Protein AF-A0A925AZV9-F1 (afdb_monomer_lite)

pLDDT: mean 70.41, std 12.62, range [50.62, 94.81]

Secondary structure (DSSP, 8-state):
-HHHHHHHHHHGGGHHHHHHHHHHHHHHHHHHHHHHHTHHHIIIIIIS--------GGGGGGTS-SSSHHHHHHHHHHH-

Structure (mmCIF, N/CA/C/O backbone):
data_AF-A0A925AZV9-F1
#
_entry.id   AF-A0A925AZV9-F1
#
loop_
_atom_site.group_PDB
_atom_site.id
_atom_site.type_symbol
_atom_site.label_atom_id
_atom_site.label_alt_id
_atom_site.label_comp_id
_atom_site.label_asym_id
_atom_site.label_entity_id
_atom_site.label_seq_id
_atom_site.pdbx_PDB_ins_code
_atom_site.Cartn_x
_atom_site.Cartn_y
_atom_site.Cartn_z
_atom_site.occupancy
_atom_site.B_iso_or_equiv
_atom_site.auth_seq_id
_atom_site.auth_comp_id
_atom_site.auth_asym_id
_atom_site.auth_atom_id
_atom_site.pdbx_PDB_model_num
ATOM 1 N N . MET A 1 1 ? -4.428 15.709 29.948 1.00 58.41 1 MET A N 1
ATOM 2 C CA . MET A 1 1 ? -4.708 14.245 29.925 1.00 58.41 1 MET A CA 1
ATOM 3 C C . MET A 1 1 ? -6.168 13.852 30.216 1.00 58.41 1 MET A C 1
ATOM 5 O O . MET A 1 1 ? -6.562 12.764 29.808 1.00 58.41 1 MET A O 1
ATOM 9 N N . ARG A 1 2 ? -7.000 14.670 30.893 1.00 71.56 2 ARG A N 1
ATOM 10 C CA . ARG A 1 2 ? -8.432 14.347 31.126 1.00 71.56 2 ARG A CA 1
ATOM 11 C C . ARG A 1 2 ? -9.275 14.401 29.842 1.00 71.56 2 ARG A C 1
ATOM 13 O O . ARG A 1 2 ? -10.233 13.642 29.724 1.00 71.56 2 ARG A O 1
ATOM 20 N N . ASP A 1 3 ? -8.869 15.212 28.870 1.00 75.69 3 ASP A N 1
ATOM 21 C CA . ASP A 1 3 ? -9.616 15.423 27.622 1.00 75.69 3 ASP A CA 1
ATOM 22 C C . ASP A 1 3 ? -9.467 14.261 26.636 1.00 75.69 3 ASP A C 1
ATOM 24 O O . ASP A 1 3 ? -10.466 13.788 26.104 1.00 75.69 3 ASP A O 1
ATOM 28 N N . PHE A 1 4 ? -8.269 13.677 26.512 1.00 73.00 4 PHE A N 1
ATOM 29 C CA . PHE A 1 4 ? -8.062 12.418 25.776 1.00 73.00 4 PHE A CA 1
ATOM 30 C C . PHE A 1 4 ? -8.920 11.279 26.332 1.00 73.00 4 PHE A C 1
ATOM 32 O O . PHE A 1 4 ? -9.508 10.502 25.586 1.00 73.00 4 PHE A O 1
ATOM 39 N N . ARG A 1 5 ? -9.046 11.209 27.662 1.00 72.94 5 ARG A N 1
ATOM 40 C CA . ARG A 1 5 ? -9.862 10.194 28.338 1.00 72.94 5 ARG A CA 1
ATOM 41 C C . ARG A 1 5 ? -11.363 10.401 28.084 1.00 72.94 5 ARG A C 1
ATOM 43 O O . ARG A 1 5 ? -12.109 9.428 28.026 1.00 72.94 5 ARG A O 1
ATOM 50 N N . ARG A 1 6 ? -11.805 11.652 27.892 1.00 76.62 6 ARG A N 1
ATOM 51 C CA . ARG A 1 6 ? -13.164 11.982 27.431 1.00 76.62 6 ARG A CA 1
ATOM 52 C C . ARG A 1 6 ? -13.361 11.617 25.960 1.00 76.62 6 ARG A C 1
ATOM 54 O O . ARG A 1 6 ? -14.377 11.008 25.647 1.00 76.62 6 ARG A O 1
ATOM 61 N N . LEU A 1 7 ? -12.384 11.892 25.098 1.00 75.88 7 LEU A N 1
ATOM 62 C CA . LEU A 1 7 ? -12.420 11.510 23.683 1.00 75.88 7 LEU A CA 1
ATOM 63 C C . LEU A 1 7 ? -12.539 9.991 23.505 1.00 75.88 7 LEU A C 1
ATOM 65 O O . LEU A 1 7 ? -13.420 9.523 22.794 1.00 75.88 7 LEU A O 1
ATOM 69 N N . LEU A 1 8 ? -11.733 9.212 24.233 1.00 73.00 8 LEU A N 1
ATOM 70 C CA . LEU A 1 8 ? -11.813 7.746 24.230 1.00 73.00 8 LEU A CA 1
ATOM 71 C C . LEU A 1 8 ? -13.175 7.224 24.709 1.00 73.00 8 LEU A C 1
ATOM 73 O O . LEU A 1 8 ? -13.637 6.184 24.244 1.00 73.00 8 LEU A O 1
ATOM 77 N N . LYS A 1 9 ? -13.849 7.944 25.615 1.00 76.25 9 LYS A N 1
ATOM 78 C CA . LYS A 1 9 ? -15.204 7.593 26.060 1.00 76.25 9 LYS A CA 1
ATOM 79 C C . LYS A 1 9 ? -16.244 7.810 24.955 1.00 76.25 9 LYS A C 1
ATOM 81 O O . LYS A 1 9 ? -17.163 7.004 24.852 1.00 76.25 9 LYS A O 1
ATOM 86 N N . TYR A 1 10 ? -16.081 8.845 24.131 1.00 76.19 10 TYR A N 1
ATOM 87 C CA . TYR A 1 10 ? -16.915 9.074 22.945 1.00 76.19 10 TYR A CA 1
ATOM 88 C C . TYR A 1 10 ? -16.593 8.110 21.805 1.00 76.19 10 TYR A C 1
ATOM 90 O O . TYR A 1 10 ? -17.506 7.715 21.091 1.00 76.19 10 TYR A O 1
ATOM 98 N N . LEU A 1 11 ? -15.331 7.689 21.690 1.00 73.75 11 LEU A N 1
ATOM 99 C CA . LEU A 1 11 ? -14.858 6.696 20.724 1.00 73.75 11 LEU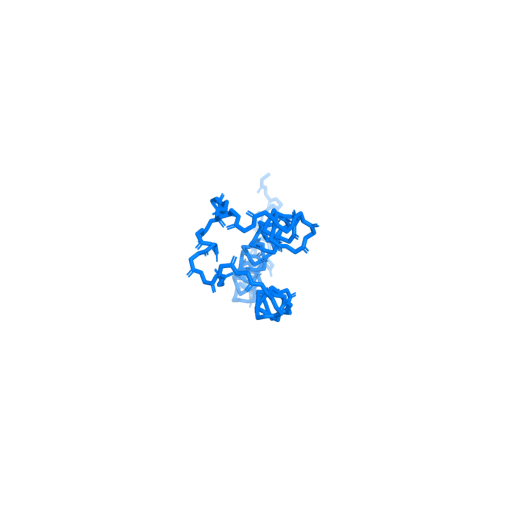 A CA 1
ATOM 100 C C . LEU A 1 11 ? -15.362 5.281 21.039 1.00 73.75 11 LEU A C 1
ATOM 102 O O . LEU A 1 11 ? -15.552 4.475 20.137 1.00 73.75 11 LEU A O 1
ATOM 106 N N . LYS A 1 12 ? -15.622 4.993 22.322 1.00 75.94 12 LYS A N 1
ATOM 107 C CA . LYS A 1 12 ? -16.045 3.688 22.855 1.00 75.94 12 LYS A CA 1
ATOM 108 C C . LYS A 1 12 ? -17.132 2.958 22.034 1.00 75.94 12 LYS A C 1
ATOM 110 O O . LYS A 1 12 ? -16.913 1.789 21.728 1.00 75.94 12 LYS A O 1
ATOM 115 N N . PRO A 1 13 ? -18.265 3.586 21.650 1.00 82.88 13 PRO A N 1
ATOM 116 C CA . PRO A 1 13 ? -19.294 2.938 20.829 1.00 82.88 13 PRO A CA 1
ATOM 117 C C . PRO A 1 13 ? -18.864 2.635 19.384 1.00 82.88 13 PRO A C 1
ATOM 119 O O . PRO A 1 13 ? -19.441 1.754 18.762 1.00 82.88 13 PRO A O 1
ATOM 122 N N . HIS A 1 14 ? -17.854 3.326 18.851 1.00 80.56 14 HIS A N 1
ATOM 123 C CA . HIS A 1 14 ? -17.375 3.172 17.472 1.00 80.56 14 HIS A CA 1
ATOM 124 C C . HIS A 1 14 ? -15.908 2.716 17.389 1.00 80.56 14 HIS A C 1
ATOM 126 O O . HIS A 1 14 ? -15.254 2.892 16.361 1.00 80.56 14 HIS A O 1
ATOM 132 N N . LEU A 1 15 ? -15.392 2.072 18.446 1.00 79.56 15 LEU A N 1
ATOM 133 C CA . LEU A 1 15 ? -14.021 1.546 18.485 1.00 79.56 15 LEU A CA 1
ATOM 134 C C . LEU A 1 15 ? -13.745 0.554 17.356 1.00 79.56 15 LEU A C 1
ATOM 136 O O . LEU A 1 15 ? -12.644 0.553 16.820 1.00 79.56 15 LEU A O 1
ATOM 140 N N . GLY A 1 16 ? -14.740 -0.247 16.962 1.00 84.38 16 GLY A N 1
ATOM 141 C CA . GLY A 1 16 ? -14.607 -1.159 15.825 1.00 84.38 16 GLY A CA 1
ATOM 142 C C . GLY A 1 16 ? -14.266 -0.411 14.536 1.00 84.38 16 GLY A C 1
ATOM 143 O O . GLY A 1 16 ? -13.284 -0.739 13.877 1.00 84.38 16 GLY A O 1
ATOM 144 N N . LEU A 1 17 ? -15.006 0.660 14.230 1.00 86.69 17 LEU A N 1
ATOM 145 C CA . LEU A 1 17 ? -14.750 1.493 13.054 1.00 86.69 17 LEU A CA 1
ATOM 146 C C . LEU A 1 17 ? -13.395 2.206 13.152 1.00 86.69 17 LEU A C 1
ATOM 148 O O . LEU A 1 17 ? -12.681 2.302 12.162 1.00 86.69 17 LEU A O 1
ATOM 152 N N . PHE A 1 18 ? -13.012 2.659 14.348 1.00 85.06 18 PHE A N 1
ATOM 153 C CA . PHE A 1 18 ? -11.712 3.289 14.579 1.00 85.06 18 PHE A CA 1
ATOM 154 C C . PHE A 1 18 ? -10.540 2.327 14.339 1.00 85.06 18 PHE A C 1
ATOM 156 O O . PHE A 1 18 ? -9.552 2.711 13.716 1.00 85.06 18 PHE A O 1
ATOM 163 N N . VAL A 1 19 ? -10.644 1.076 14.798 1.00 89.50 19 VA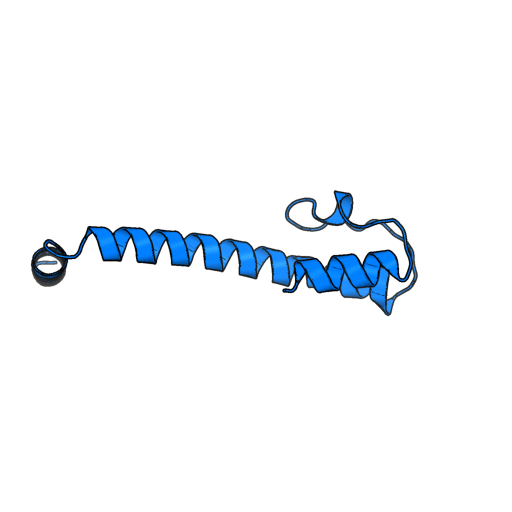L A N 1
ATOM 164 C CA . VAL A 1 19 ? -9.620 0.046 14.562 1.00 89.50 19 VAL A CA 1
ATOM 165 C C . VAL A 1 19 ? -9.551 -0.314 13.081 1.00 89.50 19 VAL A C 1
ATOM 167 O O . VAL A 1 19 ? -8.457 -0.367 12.528 1.00 89.50 19 VAL A O 1
ATOM 170 N N . VAL A 1 20 ? -10.701 -0.487 12.421 1.00 91.75 20 VAL A N 1
ATOM 171 C CA . VAL A 1 20 ? -10.761 -0.749 10.974 1.00 91.75 20 VAL A CA 1
ATOM 172 C C . VAL A 1 20 ? -10.145 0.405 10.183 1.00 91.75 20 VAL A C 1
ATOM 174 O O . VAL A 1 20 ? -9.338 0.165 9.292 1.00 91.75 20 VAL A O 1
ATOM 177 N N . ALA A 1 21 ? -10.454 1.653 10.540 1.00 89.00 21 ALA A N 1
ATOM 178 C CA . ALA A 1 21 ? -9.880 2.830 9.898 1.00 89.00 21 ALA A CA 1
ATOM 179 C C . ALA A 1 21 ? -8.361 2.914 10.102 1.00 89.00 21 ALA A C 1
ATOM 181 O O . ALA A 1 21 ? -7.639 3.172 9.147 1.00 89.00 21 ALA A O 1
ATOM 182 N N . ASN A 1 22 ? -7.857 2.639 11.310 1.00 91.31 22 ASN A N 1
ATOM 183 C CA . ASN A 1 22 ? -6.413 2.606 11.565 1.00 91.31 22 ASN A CA 1
ATOM 184 C C . ASN A 1 22 ? -5.720 1.499 10.764 1.00 91.31 22 ASN A C 1
ATOM 186 O O . ASN A 1 22 ? -4.673 1.743 10.171 1.00 91.31 22 ASN A O 1
ATOM 190 N N . ALA A 1 23 ? -6.311 0.303 10.706 1.00 92.56 23 ALA A N 1
ATOM 191 C CA . ALA A 1 23 ? -5.780 -0.793 9.905 1.00 92.56 23 ALA A CA 1
ATOM 192 C C . ALA A 1 23 ? -5.742 -0.423 8.414 1.00 92.56 23 ALA A C 1
ATOM 194 O O . ALA A 1 23 ? -4.710 -0.593 7.768 1.00 92.56 23 ALA A O 1
ATOM 195 N N . ALA A 1 24 ? -6.822 0.160 7.887 1.00 92.69 24 ALA A N 1
ATOM 196 C CA . ALA A 1 24 ? -6.876 0.651 6.514 1.00 92.69 24 ALA A CA 1
ATOM 197 C C . ALA A 1 24 ? -5.826 1.741 6.250 1.00 92.69 24 ALA A C 1
ATOM 199 O O . ALA A 1 24 ? -5.190 1.731 5.201 1.00 92.69 24 ALA A O 1
ATOM 200 N N . MET A 1 25 ? -5.594 2.640 7.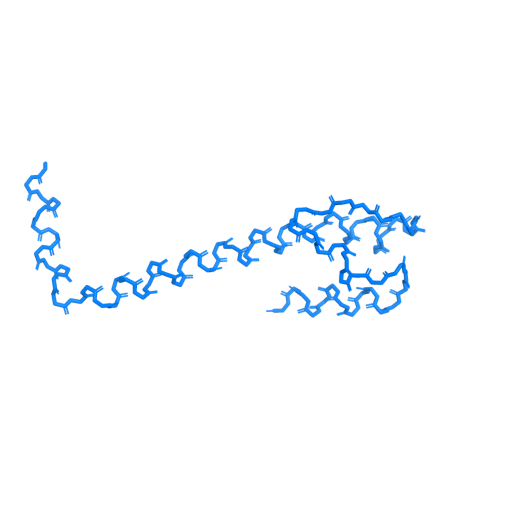211 1.00 94.81 25 MET A N 1
ATOM 201 C CA . MET A 1 25 ? -4.587 3.697 7.102 1.00 94.81 25 MET A CA 1
ATOM 202 C C . MET A 1 25 ? -3.165 3.126 7.034 1.00 94.81 25 MET A C 1
ATOM 204 O O . MET A 1 25 ? -2.368 3.568 6.213 1.00 94.81 25 MET A O 1
ATOM 208 N N . ILE A 1 26 ? -2.856 2.108 7.847 1.00 93.19 26 ILE A N 1
ATOM 209 C CA . ILE A 1 26 ? -1.554 1.421 7.825 1.00 93.19 26 ILE A CA 1
ATOM 210 C C . ILE A 1 26 ? -1.352 0.689 6.496 1.00 93.19 26 ILE A C 1
ATOM 212 O O . ILE A 1 26 ? -0.299 0.818 5.875 1.00 93.19 26 ILE A O 1
ATOM 216 N N . VAL A 1 27 ? -2.361 -0.058 6.041 1.00 92.31 27 VAL A N 1
ATOM 217 C CA . VAL A 1 27 ? -2.305 -0.772 4.758 1.00 92.31 27 VAL A CA 1
ATOM 218 C C . VAL A 1 27 ? -2.138 0.219 3.604 1.00 92.31 27 VAL A C 1
ATOM 220 O O . VAL A 1 27 ? -1.254 0.037 2.774 1.00 92.31 27 VAL A O 1
ATOM 223 N N . GLY A 1 28 ? -2.912 1.306 3.588 1.00 90.75 28 GLY A N 1
ATOM 224 C CA . GLY A 1 28 ? -2.797 2.364 2.584 1.00 90.75 28 GLY A CA 1
ATOM 225 C C . GLY A 1 28 ? -1.402 2.990 2.546 1.00 90.75 28 GLY A C 1
ATOM 226 O O . GLY A 1 28 ? -0.822 3.107 1.470 1.00 90.75 28 GLY A O 1
ATOM 227 N N . ALA A 1 29 ? -0.825 3.297 3.711 1.00 88.75 29 ALA A N 1
ATOM 228 C CA . ALA A 1 29 ? 0.528 3.842 3.808 1.00 88.75 29 ALA A CA 1
ATOM 229 C C . ALA A 1 29 ? 1.603 2.866 3.292 1.00 88.75 29 ALA A C 1
ATOM 231 O O . ALA A 1 29 ? 2.558 3.286 2.635 1.00 88.75 29 ALA A O 1
ATOM 232 N N . LEU A 1 30 ? 1.453 1.560 3.547 1.00 86.56 30 LEU A N 1
ATOM 233 C CA . LEU A 1 30 ? 2.354 0.534 3.009 1.00 86.56 30 LEU A CA 1
ATOM 234 C C . LEU A 1 30 ? 2.260 0.437 1.482 1.00 86.56 30 LEU A C 1
ATOM 236 O O . LEU A 1 30 ? 3.291 0.404 0.811 1.00 86.56 30 LEU A O 1
ATOM 240 N N . LEU A 1 31 ? 1.044 0.438 0.928 1.00 84.56 31 LEU A N 1
ATOM 241 C CA . LEU A 1 31 ? 0.826 0.414 -0.522 1.00 84.56 31 LEU A CA 1
ATOM 242 C C . LEU A 1 31 ? 1.385 1.673 -1.199 1.00 84.56 31 LEU A C 1
ATOM 244 O O . LEU A 1 31 ? 2.008 1.593 -2.254 1.00 84.56 31 LEU A O 1
ATOM 248 N N . GLU A 1 32 ? 1.199 2.844 -0.595 1.00 84.12 32 GLU A N 1
ATOM 249 C CA . GLU A 1 32 ? 1.757 4.101 -1.097 1.00 84.12 32 GLU A CA 1
ATOM 250 C C . GLU A 1 32 ? 3.289 4.111 -1.058 1.00 84.12 32 GLU A C 1
ATOM 252 O O . GLU A 1 32 ? 3.927 4.476 -2.044 1.00 84.12 32 GLU A O 1
ATOM 257 N N . SER A 1 33 ? 3.886 3.609 0.025 1.00 81.31 33 SER A N 1
ATOM 258 C CA . SER A 1 33 ? 5.341 3.448 0.130 1.00 81.31 33 SER A CA 1
ATOM 259 C C . SER A 1 33 ? 5.889 2.496 -0.940 1.00 81.31 33 SER A C 1
ATOM 261 O O . SER A 1 33 ? 6.933 2.769 -1.530 1.00 81.31 33 SER A O 1
ATOM 263 N N . ALA A 1 34 ? 5.174 1.404 -1.234 1.00 78.19 34 ALA A N 1
ATOM 264 C CA . ALA A 1 34 ? 5.532 0.479 -2.308 1.00 78.19 34 ALA A CA 1
ATOM 265 C C . ALA A 1 34 ? 5.438 1.144 -3.693 1.00 78.19 34 ALA A C 1
ATOM 267 O O . ALA A 1 34 ? 6.348 0.986 -4.502 1.00 78.19 34 ALA A O 1
ATOM 268 N N . ARG A 1 35 ? 4.403 1.956 -3.950 1.00 78.25 35 ARG A N 1
ATOM 269 C CA . ARG A 1 35 ? 4.288 2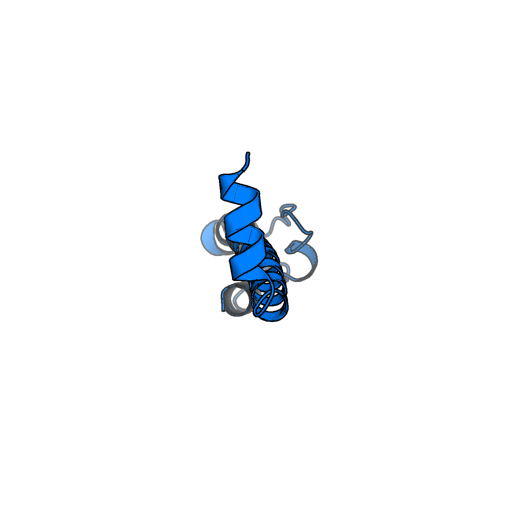.734 -5.198 1.00 78.25 35 ARG A CA 1
ATOM 270 C C . ARG A 1 35 ? 5.414 3.749 -5.363 1.00 78.25 35 ARG A C 1
ATOM 272 O O . ARG A 1 35 ? 5.970 3.859 -6.450 1.00 78.25 35 ARG A O 1
ATOM 279 N N . LEU A 1 36 ? 5.803 4.444 -4.293 1.00 76.12 36 LEU A N 1
ATOM 280 C CA . LEU A 1 36 ? 6.968 5.332 -4.323 1.00 76.12 36 LEU A CA 1
ATOM 281 C C . LEU A 1 36 ? 8.266 4.556 -4.584 1.00 76.12 36 LEU A C 1
ATOM 283 O O . LEU A 1 36 ? 9.119 5.039 -5.319 1.00 76.12 36 LEU A O 1
ATOM 287 N N . ALA A 1 37 ? 8.410 3.338 -4.055 1.00 75.69 37 ALA A N 1
ATOM 288 C CA . ALA A 1 37 ? 9.572 2.489 -4.325 1.00 75.69 37 ALA A CA 1
ATOM 289 C C . ALA A 1 37 ? 9.668 2.030 -5.796 1.00 75.69 37 ALA A C 1
ATOM 291 O O . ALA A 1 37 ? 10.770 1.751 -6.269 1.00 75.69 37 ALA A O 1
ATOM 292 N N . LEU A 1 38 ? 8.551 2.009 -6.536 1.00 70.62 38 LEU A N 1
ATOM 293 C CA . LEU A 1 38 ? 8.527 1.714 -7.976 1.00 70.62 38 LEU A CA 1
ATOM 294 C C . LEU A 1 38 ? 9.051 2.864 -8.845 1.00 70.62 38 LEU A C 1
ATOM 296 O O . LEU A 1 38 ? 9.264 2.670 -10.039 1.00 70.62 38 LEU A O 1
ATOM 300 N N . ILE A 1 39 ? 9.324 4.041 -8.278 1.00 73.44 39 ILE A N 1
ATOM 301 C CA . ILE A 1 39 ? 9.874 5.158 -9.049 1.00 73.44 39 ILE A CA 1
ATOM 302 C C . ILE A 1 39 ? 11.269 4.835 -9.610 1.00 73.44 39 ILE A C 1
ATOM 304 O O . ILE A 1 39 ? 11.564 5.152 -10.757 1.00 73.44 39 ILE A O 1
ATOM 308 N N . VAL A 1 40 ? 12.109 4.141 -8.834 1.00 69.75 40 VAL A N 1
ATOM 309 C CA . VAL A 1 40 ? 13.471 3.753 -9.234 1.00 69.75 40 VAL A CA 1
ATOM 310 C C . VAL A 1 40 ? 13.472 2.811 -10.449 1.00 69.75 40 VAL A C 1
ATOM 312 O O . VAL A 1 40 ? 14.125 3.153 -11.433 1.00 69.75 40 VAL A O 1
ATOM 315 N N . PRO A 1 41 ? 12.737 1.679 -10.463 1.00 65.75 41 PRO A N 1
ATOM 316 C CA . PRO A 1 41 ? 12.704 0.795 -11.627 1.00 65.75 41 PRO A CA 1
ATOM 317 C C . PRO A 1 41 ? 12.014 1.440 -12.836 1.00 65.75 41 PRO A C 1
ATOM 319 O O . PRO A 1 41 ? 12.423 1.173 -13.960 1.00 65.75 41 PRO A O 1
ATOM 322 N N . VAL A 1 42 ? 11.037 2.340 -12.648 1.00 66.19 42 VAL A N 1
ATOM 323 C CA . VAL A 1 42 ? 10.482 3.144 -13.758 1.00 66.19 42 VAL A CA 1
ATOM 324 C C . VAL A 1 42 ? 11.587 3.942 -14.454 1.00 66.19 42 VAL A C 1
ATOM 326 O O . VAL A 1 42 ? 11.666 3.950 -15.683 1.00 66.19 42 VAL A O 1
ATOM 329 N N . PHE A 1 43 ? 12.461 4.596 -13.684 1.00 66.00 43 PHE A N 1
ATOM 330 C CA . PHE A 1 43 ? 13.569 5.364 -14.246 1.00 66.00 43 PHE A CA 1
ATOM 331 C C . PHE A 1 43 ? 14.656 4.472 -14.861 1.00 66.00 43 PHE A C 1
ATOM 333 O O . PHE A 1 43 ? 15.105 4.754 -15.970 1.00 66.00 43 PHE A O 1
ATOM 340 N N . ASP A 1 44 ? 15.048 3.389 -14.192 1.00 62.59 44 ASP A N 1
ATOM 341 C CA . ASP A 1 44 ? 16.178 2.552 -14.620 1.00 62.59 44 ASP A CA 1
ATOM 342 C C . ASP A 1 44 ? 15.822 1.584 -15.768 1.00 62.59 44 ASP A C 1
ATOM 344 O O . ASP A 1 44 ? 16.558 1.443 -16.746 1.00 62.59 44 ASP A O 1
ATOM 348 N N . GLN A 1 45 ? 14.645 0.956 -15.703 1.00 61.31 45 GLN A N 1
ATOM 349 C CA . GLN A 1 45 ? 14.197 -0.052 -16.673 1.00 61.31 45 GLN A CA 1
ATOM 350 C C . GLN A 1 45 ? 13.259 0.528 -17.737 1.00 61.31 45 GLN A C 1
ATOM 352 O O . GLN A 1 45 ? 13.276 0.077 -18.882 1.00 61.31 45 GLN A O 1
ATOM 357 N N . GLY A 1 46 ? 12.451 1.533 -17.383 1.00 60.41 46 GLY A N 1
ATOM 358 C CA . GLY A 1 46 ? 11.534 2.195 -18.313 1.00 60.41 46 GLY A CA 1
ATOM 359 C C . GLY A 1 46 ? 12.215 3.270 -19.163 1.00 60.41 46 GLY A C 1
ATOM 360 O O . GLY A 1 46 ? 12.080 3.262 -20.384 1.00 60.41 46 GLY A O 1
ATOM 361 N N . LEU A 1 47 ? 12.960 4.188 -18.536 1.00 56.88 47 LEU A N 1
ATOM 362 C CA . LEU A 1 47 ? 13.520 5.375 -19.204 1.00 56.88 47 LEU A CA 1
ATOM 363 C C . LEU A 1 47 ? 14.992 5.233 -19.622 1.00 56.88 47 LEU A C 1
ATOM 365 O O . LEU A 1 47 ? 15.360 5.753 -20.673 1.00 56.88 47 LEU A O 1
ATOM 369 N N . ALA A 1 48 ? 15.832 4.555 -18.833 1.00 55.12 48 ALA A N 1
ATOM 370 C CA . ALA A 1 48 ? 17.277 4.494 -19.081 1.00 55.12 48 ALA A CA 1
ATOM 371 C C . ALA A 1 48 ? 17.740 3.306 -19.951 1.00 55.12 48 ALA A C 1
ATOM 373 O O . ALA A 1 48 ? 18.907 3.270 -20.329 1.00 55.12 48 ALA A O 1
ATOM 374 N N . ALA A 1 49 ? 16.854 2.363 -20.301 1.00 53.41 49 ALA A N 1
ATOM 375 C CA . ALA A 1 49 ? 17.131 1.208 -21.173 1.00 53.41 49 ALA A CA 1
ATOM 376 C C . ALA A 1 49 ? 18.405 0.402 -20.822 1.00 53.41 49 ALA A C 1
ATOM 378 O O . ALA A 1 49 ? 18.956 -0.279 -21.685 1.00 53.41 49 ALA A O 1
ATOM 379 N N . ASN A 1 50 ? 18.873 0.449 -19.569 1.00 52.19 50 ASN A N 1
ATOM 380 C CA . ASN A 1 50 ? 20.126 -0.200 -19.176 1.00 52.19 50 ASN A CA 1
ATOM 381 C C . ASN A 1 50 ? 19.953 -1.639 -18.677 1.00 52.19 50 A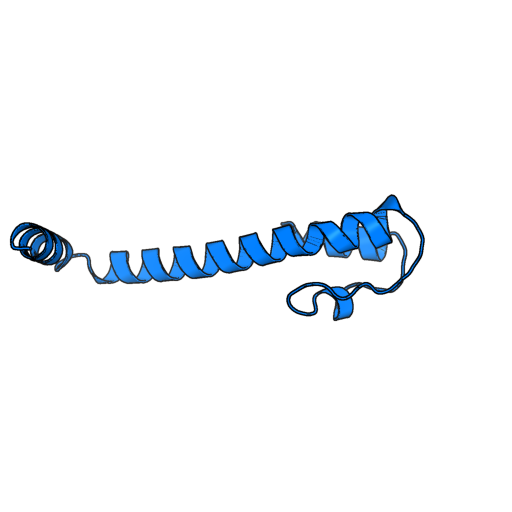SN A C 1
ATOM 383 O O . ASN A 1 50 ? 20.952 -2.300 -18.411 1.00 52.19 50 ASN A O 1
ATOM 387 N N . GLY A 1 51 ? 18.722 -2.162 -18.582 1.00 53.03 51 GLY A N 1
ATOM 388 C CA . GLY A 1 51 ? 18.456 -3.574 -18.254 1.00 53.03 51 GLY A CA 1
ATOM 389 C C . GLY A 1 51 ? 19.050 -4.043 -16.918 1.00 53.03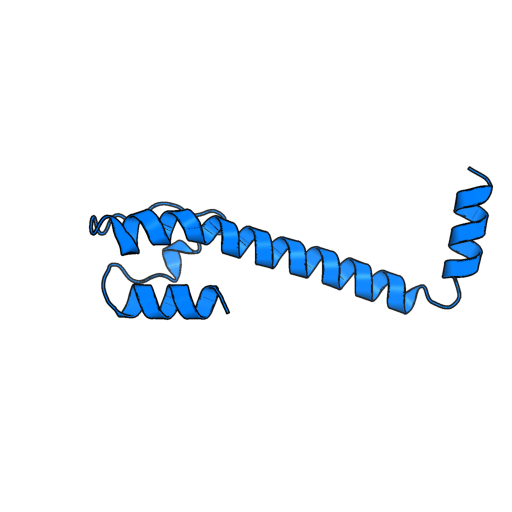 51 GLY A C 1
ATOM 390 O O . GLY A 1 51 ? 19.085 -5.239 -16.634 1.00 53.03 51 GLY A O 1
ATOM 391 N N . THR A 1 52 ? 19.553 -3.120 -16.098 1.00 53.72 52 THR A N 1
ATOM 392 C CA . THR A 1 52 ? 20.175 -3.422 -14.822 1.00 53.72 52 THR A CA 1
ATOM 393 C C . THR A 1 52 ? 19.089 -3.594 -13.777 1.00 53.72 52 THR A C 1
ATOM 395 O O . THR A 1 52 ? 18.269 -2.720 -13.511 1.00 53.72 52 THR A O 1
ATOM 398 N N . LYS A 1 53 ? 19.063 -4.790 -13.203 1.00 54.84 53 LYS A N 1
ATOM 399 C CA . LYS A 1 53 ? 18.306 -5.134 -12.010 1.00 54.84 53 LYS A CA 1
ATOM 400 C C . LYS A 1 53 ? 18.843 -4.281 -10.845 1.00 54.84 53 LYS A C 1
ATOM 402 O O . LYS A 1 53 ? 19.947 -4.521 -10.350 1.00 54.84 53 LYS A O 1
ATOM 407 N N . THR A 1 54 ? 18.104 -3.221 -10.498 1.00 55.69 54 THR A N 1
ATOM 408 C CA . THR A 1 54 ? 18.411 -2.337 -9.367 1.00 55.69 54 THR A CA 1
ATOM 409 C C . THR A 1 54 ? 17.559 -2.723 -8.150 1.00 55.69 54 THR A C 1
ATOM 411 O O . THR A 1 54 ? 16.326 -2.738 -8.249 1.00 55.69 54 THR A O 1
ATOM 414 N N . PRO A 1 55 ? 18.177 -2.972 -6.976 1.00 56.06 55 PRO A N 1
ATOM 415 C CA . PRO A 1 55 ? 17.474 -3.433 -5.785 1.00 56.06 55 PRO A CA 1
ATOM 416 C C . PRO A 1 55 ? 16.505 -2.384 -5.242 1.00 56.06 55 PRO A C 1
ATOM 418 O O . PRO A 1 55 ? 16.890 -1.377 -4.649 1.00 56.06 55 PRO A O 1
ATOM 421 N N . THR A 1 56 ? 15.212 -2.645 -5.421 1.00 57.12 56 THR A N 1
ATOM 422 C CA . THR A 1 56 ? 14.118 -1.828 -4.880 1.00 57.12 56 THR A CA 1
ATOM 423 C C . THR A 1 56 ? 13.785 -2.207 -3.440 1.00 57.12 56 THR A C 1
ATOM 425 O O . THR A 1 56 ? 13.814 -3.390 -3.084 1.00 57.12 56 THR A O 1
ATOM 428 N N . LEU A 1 57 ? 13.353 -1.228 -2.636 1.00 50.62 57 LEU A N 1
ATOM 429 C CA . LEU A 1 57 ? 12.702 -1.488 -1.348 1.00 50.62 57 LEU A CA 1
ATOM 430 C C . LEU A 1 57 ? 11.544 -2.483 -1.552 1.00 50.62 57 LEU A C 1
ATOM 432 O O . LEU A 1 57 ? 10.771 -2.350 -2.496 1.00 50.62 57 LEU A O 1
ATOM 436 N N . PHE A 1 58 ? 11.459 -3.490 -0.677 1.00 58.06 58 PHE A N 1
ATOM 437 C CA . PHE A 1 58 ? 10.519 -4.626 -0.734 1.00 58.06 58 PHE A CA 1
ATOM 438 C C . PHE A 1 58 ? 10.783 -5.704 -1.803 1.00 58.06 58 PHE A C 1
ATOM 440 O O . PHE A 1 58 ? 9.981 -6.625 -1.931 1.00 58.06 58 PHE A O 1
ATOM 447 N N . GLY A 1 59 ? 11.908 -5.660 -2.530 1.00 60.81 59 GLY A N 1
ATOM 448 C CA . GLY A 1 59 ? 12.277 -6.729 -3.474 1.00 60.81 59 GLY A CA 1
ATOM 449 C C . GLY A 1 59 ? 11.343 -6.842 -4.686 1.00 60.81 59 GLY A C 1
ATOM 450 O O . GLY A 1 59 ? 11.252 -7.908 -5.296 1.00 60.81 59 GLY A O 1
ATOM 451 N N . LEU A 1 60 ? 10.659 -5.744 -5.029 1.00 57.12 60 LEU A N 1
ATOM 452 C CA . LEU A 1 60 ? 9.737 -5.631 -6.167 1.00 57.12 60 LEU A CA 1
ATOM 453 C C . LEU A 1 60 ? 10.429 -5.940 -7.505 1.00 57.12 60 LEU A C 1
ATOM 455 O O . LEU A 1 60 ? 9.809 -6.475 -8.416 1.00 57.12 60 LEU A O 1
ATOM 459 N N . GLU A 1 61 ? 11.737 -5.713 -7.572 1.00 58.59 61 GLU A N 1
ATOM 460 C CA . GLU A 1 61 ? 12.643 -6.149 -8.636 1.00 58.59 61 GLU A CA 1
ATOM 461 C C . GLU A 1 61 ? 12.492 -7.630 -9.035 1.00 58.59 61 GLU A C 1
ATOM 463 O O . GLU A 1 61 ? 12.644 -7.970 -10.202 1.00 58.59 61 GLU A O 1
ATOM 468 N N . LYS A 1 62 ? 12.152 -8.532 -8.101 1.00 60.75 62 LYS A N 1
ATOM 469 C CA . LYS A 1 62 ? 12.040 -9.975 -8.383 1.00 60.75 62 LYS A CA 1
ATOM 470 C C . LYS A 1 62 ? 10.791 -10.344 -9.193 1.00 60.75 62 LYS A C 1
ATOM 472 O O . LYS A 1 62 ? 10.712 -11.447 -9.727 1.00 60.75 62 LYS A O 1
ATOM 477 N N . ILE A 1 63 ? 9.810 -9.446 -9.232 1.00 61.75 63 ILE A N 1
ATOM 478 C CA . ILE A 1 63 ? 8.547 -9.611 -9.962 1.00 61.75 63 ILE A CA 1
ATOM 479 C C . ILE A 1 63 ? 8.637 -8.943 -11.342 1.00 61.75 63 ILE A C 1
ATOM 481 O O . ILE A 1 63 ? 7.871 -9.291 -12.237 1.00 61.75 63 ILE A O 1
ATOM 485 N N . ILE A 1 64 ? 9.581 -8.016 -11.536 1.00 56.56 64 ILE A N 1
ATOM 486 C CA . ILE A 1 64 ? 9.712 -7.248 -12.773 1.00 56.56 64 ILE A CA 1
ATOM 487 C C . ILE A 1 64 ? 10.669 -7.982 -13.742 1.00 56.56 64 ILE A C 1
ATOM 489 O O . ILE A 1 64 ? 11.821 -8.234 -13.379 1.00 56.56 64 ILE A O 1
ATOM 493 N N . PRO A 1 65 ? 10.216 -8.363 -14.955 1.00 55.72 65 PRO A N 1
ATOM 494 C CA . PRO A 1 65 ? 11.056 -9.034 -15.951 1.00 55.72 65 PRO A CA 1
ATOM 495 C C . PRO A 1 65 ? 12.159 -8.120 -16.521 1.00 55.72 65 PRO A C 1
ATOM 497 O O . PRO A 1 65 ? 12.045 -6.898 -16.501 1.00 55.72 65 PRO A O 1
ATOM 500 N N . ASP A 1 66 ? 13.230 -8.734 -17.041 1.00 56.62 66 ASP A N 1
ATOM 501 C CA . ASP A 1 66 ? 14.532 -8.104 -17.338 1.00 56.62 66 ASP A CA 1
ATOM 502 C C . ASP A 1 66 ? 14.515 -6.905 -18.312 1.00 56.62 66 ASP A C 1
ATOM 504 O O . ASP A 1 66 ? 15.390 -6.049 -18.217 1.00 56.62 66 ASP A O 1
ATOM 508 N N . SER A 1 67 ? 13.572 -6.812 -19.258 1.00 53.62 67 SER A N 1
ATOM 509 C CA . SER A 1 67 ? 13.345 -5.609 -20.088 1.00 53.62 67 SER A CA 1
ATOM 510 C C . SER A 1 67 ? 12.157 -5.783 -21.045 1.00 53.62 67 SER A C 1
ATOM 512 O O . SER A 1 67 ? 11.805 -6.900 -21.418 1.00 53.62 67 SER A O 1
ATOM 514 N N . GLY A 1 68 ? 11.560 -4.667 -21.487 1.00 59.97 68 GLY A N 1
ATOM 515 C CA . GLY A 1 68 ? 10.592 -4.629 -22.594 1.00 59.97 68 GLY A CA 1
ATOM 516 C C . GLY A 1 68 ? 9.186 -4.148 -22.218 1.00 59.97 68 GLY A C 1
ATOM 517 O O . GLY A 1 68 ? 8.944 -3.674 -21.111 1.00 59.97 68 GLY A O 1
ATOM 518 N N . VAL A 1 69 ? 8.243 -4.269 -23.161 1.00 61.53 69 VAL A N 1
ATOM 519 C CA . VAL A 1 69 ? 6.831 -3.850 -23.000 1.00 61.53 69 VAL A CA 1
ATOM 520 C C . VAL A 1 69 ? 6.155 -4.561 -21.816 1.00 61.53 69 VAL A C 1
ATOM 522 O O . VAL A 1 69 ? 5.306 -3.973 -21.153 1.00 61.53 69 VAL A O 1
ATOM 525 N N . GLU A 1 70 ? 6.590 -5.781 -21.484 1.00 63.38 70 GLU A N 1
ATOM 526 C CA . GLU A 1 70 ? 6.101 -6.546 -20.327 1.00 63.38 70 GLU A CA 1
ATOM 527 C C . GLU A 1 70 ? 6.495 -5.927 -18.976 1.00 63.38 70 GLU A C 1
ATOM 529 O O . GLU A 1 70 ? 5.719 -5.969 -18.015 1.00 63.38 70 GLU A O 1
ATOM 534 N N . ALA A 1 71 ? 7.671 -5.292 -18.894 1.00 60.88 71 ALA A N 1
ATOM 535 C CA . ALA A 1 71 ? 8.075 -4.541 -17.708 1.00 60.88 71 ALA A CA 1
ATOM 536 C C . ALA A 1 71 ? 7.177 -3.306 -17.524 1.00 60.88 71 ALA A C 1
ATOM 538 O O . ALA A 1 71 ? 6.702 -3.044 -16.420 1.00 60.88 71 ALA A O 1
ATOM 539 N N . TRP A 1 72 ? 6.838 -2.614 -18.618 1.00 61.06 72 TRP A N 1
ATOM 540 C CA . TRP A 1 72 ? 5.914 -1.476 -18.605 1.00 61.06 72 TRP A CA 1
ATOM 541 C C . TRP A 1 72 ? 4.494 -1.869 -18.185 1.00 61.06 72 TRP A C 1
ATOM 543 O O . TRP A 1 72 ? 3.890 -1.172 -17.370 1.00 61.06 72 TRP A O 1
ATOM 553 N N . THR A 1 73 ? 3.963 -2.993 -18.678 1.00 65.00 73 THR A N 1
ATOM 554 C CA . THR A 1 73 ? 2.637 -3.473 -18.258 1.00 65.00 73 THR A CA 1
ATOM 555 C C . THR A 1 73 ? 2.624 -3.895 -16.795 1.00 65.00 73 THR A C 1
ATOM 557 O O . THR A 1 73 ? 1.663 -3.607 -16.089 1.00 65.00 73 THR A O 1
ATOM 560 N N . THR A 1 74 ? 3.697 -4.523 -16.311 1.00 66.94 74 THR A N 1
ATOM 561 C CA . THR A 1 74 ? 3.798 -4.958 -14.909 1.00 66.94 74 THR A CA 1
ATOM 562 C C . THR A 1 74 ? 3.881 -3.758 -13.968 1.00 66.94 74 THR A C 1
ATOM 564 O O . THR A 1 74 ? 3.175 -3.712 -12.966 1.00 66.94 74 THR A O 1
ATOM 567 N N . ILE A 1 75 ? 4.670 -2.741 -14.323 1.00 65.12 75 ILE A N 1
ATOM 568 C CA . ILE A 1 75 ? 4.741 -1.475 -13.585 1.00 65.12 75 ILE A CA 1
ATOM 569 C C . ILE A 1 75 ? 3.379 -0.762 -13.585 1.00 65.12 75 ILE A C 1
ATOM 571 O O . ILE A 1 75 ? 2.936 -0.307 -12.533 1.00 65.12 75 ILE A O 1
ATOM 575 N N . ALA A 1 76 ? 2.686 -0.703 -14.727 1.00 67.06 76 ALA A N 1
ATOM 576 C CA . ALA A 1 76 ? 1.362 -0.087 -14.822 1.00 67.06 76 ALA A CA 1
ATOM 577 C C . ALA A 1 76 ? 0.312 -0.813 -13.962 1.00 67.06 76 ALA A C 1
ATOM 579 O O . ALA A 1 76 ? -0.499 -0.162 -13.309 1.00 67.06 76 ALA A O 1
ATOM 580 N N . VAL A 1 77 ? 0.357 -2.148 -13.915 1.00 70.94 77 VAL A N 1
ATOM 581 C CA . VAL A 1 77 ? -0.512 -2.958 -13.046 1.00 70.94 77 VAL A CA 1
ATOM 582 C C . VAL A 1 77 ? -0.181 -2.746 -11.570 1.00 70.94 77 VAL A C 1
ATOM 584 O O . VAL A 1 77 ? -1.092 -2.665 -10.758 1.00 70.94 77 VAL A O 1
ATOM 587 N N . LEU A 1 78 ? 1.098 -2.615 -11.210 1.00 64.38 78 LEU A N 1
ATOM 588 C CA . LEU A 1 78 ? 1.513 -2.350 -9.828 1.00 64.38 78 LEU A CA 1
ATOM 589 C C . LEU A 1 78 ? 1.182 -0.924 -9.348 1.00 64.38 78 LEU A C 1
ATOM 591 O O . LEU A 1 78 ? 1.186 -0.667 -8.143 1.00 64.38 78 LEU A O 1
ATOM 595 N N . MET A 1 79 ? 0.926 0.011 -10.267 1.00 61.38 79 MET A N 1
ATOM 596 C CA . MET A 1 79 ? 0.524 1.385 -9.947 1.00 61.38 79 MET A CA 1
ATOM 597 C C . MET A 1 79 ? -0.991 1.572 -9.770 1.00 61.38 79 MET A C 1
ATOM 599 O O . MET A 1 79 ? -1.393 2.590 -9.197 1.00 61.38 79 MET A O 1
ATOM 603 N N . LEU A 1 80 ? -1.800 0.621 -10.244 1.00 61.22 80 LEU A N 1
ATOM 604 C CA . LEU A 1 80 ? -3.265 0.610 -10.146 1.00 61.22 80 LEU A CA 1
ATOM 605 C C . LEU A 1 80 ? -3.720 0.169 -8.745 1.00 61.22 80 LEU A C 1
ATOM 607 O O . LEU A 1 80 ? -4.566 0.884 -8.160 1.00 61.22 80 LEU A O 1
#

Sequence (80 aa):
MRDFRRLLKYLKPHLGLFVVANAAMIVGALLESARLALIVPVFDQGLAANGTKTPTLFGLEKIIPDSGVEAWTTIAVLML

Radius of gyration: 19.97 Å; chains: 1; bounding box: 40×25×54 Å

Foldseek 3Di:
DVVVVVVVVVCVVVVVVVVVVVVVVVVVVVLVVVLVQLVVCCCVAVPVVPLDQDQTVPRVSVVADSHDPSNVVVNVVSND